Protein AF-A0A9E0T9X6-F1 (afdb_monomer)

Structure (mmCIF, N/CA/C/O backbone):
data_AF-A0A9E0T9X6-F1
#
_entry.id   AF-A0A9E0T9X6-F1
#
loop_
_atom_site.group_PDB
_atom_site.id
_atom_site.type_symbol
_atom_site.label_atom_id
_atom_site.label_alt_id
_atom_site.label_comp_id
_atom_site.label_asym_id
_atom_site.label_entity_id
_atom_site.label_seq_id
_atom_site.pdbx_PDB_ins_code
_atom_site.Cartn_x
_atom_site.Cartn_y
_atom_site.Cartn_z
_atom_site.occupancy
_atom_site.B_iso_or_equiv
_atom_site.auth_seq_id
_atom_site.auth_comp_id
_atom_site.auth_asym_id
_atom_site.auth_atom_id
_atom_site.pdbx_PDB_model_num
ATOM 1 N N . MET A 1 1 ? 18.182 -16.995 30.770 1.00 39.44 1 MET A N 1
ATOM 2 C CA . MET A 1 1 ? 18.460 -16.078 29.647 1.00 39.44 1 MET A CA 1
ATOM 3 C C . MET A 1 1 ? 17.198 -15.275 29.392 1.00 39.44 1 MET A C 1
ATOM 5 O O . MET A 1 1 ? 16.194 -15.858 29.012 1.00 39.44 1 MET A O 1
ATOM 9 N N . THR A 1 2 ? 17.196 -13.988 29.729 1.00 40.25 2 THR A N 1
ATOM 10 C CA . THR A 1 2 ? 16.055 -13.091 29.504 1.00 40.25 2 THR A CA 1
ATOM 11 C C . THR A 1 2 ? 16.135 -12.575 28.075 1.00 40.25 2 THR A C 1
ATOM 13 O O . THR A 1 2 ? 17.010 -11.773 27.759 1.00 40.25 2 THR A O 1
ATOM 16 N N . THR A 1 3 ? 15.275 -13.088 27.198 1.00 48.16 3 THR A N 1
ATOM 17 C CA . THR A 1 3 ? 15.174 -12.624 25.814 1.00 48.16 3 THR A CA 1
ATOM 18 C C . THR A 1 3 ? 14.719 -11.170 25.811 1.00 48.16 3 THR A C 1
ATOM 20 O O . THR A 1 3 ? 13.566 -10.868 26.116 1.00 48.16 3 THR A O 1
ATOM 23 N N . THR A 1 4 ? 15.639 -10.269 25.481 1.00 48.22 4 THR A N 1
ATOM 24 C CA . THR A 1 4 ? 15.338 -8.887 25.117 1.00 48.22 4 THR A CA 1
ATOM 25 C C . THR A 1 4 ? 14.407 -8.914 23.909 1.00 48.22 4 THR A C 1
ATOM 27 O O . THR A 1 4 ? 14.817 -9.293 22.813 1.00 48.22 4 THR A O 1
ATOM 30 N N . LEU A 1 5 ? 13.143 -8.539 24.112 1.00 52.91 5 LEU A N 1
ATOM 31 C CA . LEU A 1 5 ? 12.238 -8.164 23.030 1.00 52.91 5 LEU A CA 1
ATOM 32 C C . LEU A 1 5 ? 12.845 -6.936 22.359 1.00 52.91 5 LEU A C 1
ATOM 34 O O . LEU A 1 5 ? 12.770 -5.822 22.874 1.00 52.91 5 LEU A O 1
ATOM 38 N N . GL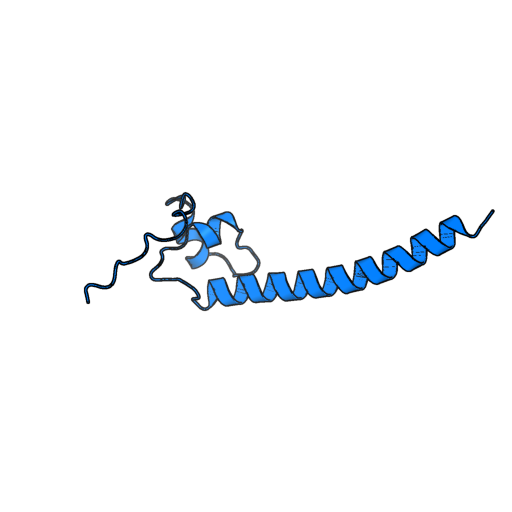N A 1 6 ? 13.525 -7.180 21.245 1.00 46.97 6 GLN A N 1
ATOM 39 C CA . GLN A 1 6 ? 14.058 -6.156 20.371 1.00 46.97 6 GLN A CA 1
ATOM 40 C C . GLN A 1 6 ? 12.896 -5.265 19.933 1.00 46.97 6 GLN A C 1
ATOM 42 O O . GLN A 1 6 ? 12.006 -5.704 19.205 1.00 46.97 6 GLN A O 1
ATOM 47 N N . THR A 1 7 ? 12.890 -4.039 20.455 1.00 45.28 7 THR A N 1
ATOM 48 C CA . THR A 1 7 ? 11.937 -2.980 20.138 1.00 45.28 7 THR A CA 1
ATOM 49 C C . THR A 1 7 ? 11.744 -2.923 18.632 1.00 45.28 7 THR A C 1
ATOM 51 O O . THR A 1 7 ? 12.699 -2.712 17.883 1.00 45.28 7 THR A O 1
ATOM 54 N N . SER A 1 8 ? 10.502 -3.180 18.221 1.00 51.41 8 SER A N 1
ATOM 55 C CA . SER A 1 8 ? 10.019 -3.179 16.846 1.00 51.41 8 SER A CA 1
ATOM 56 C C . SER A 1 8 ? 10.669 -2.062 16.038 1.00 51.41 8 SER A C 1
ATOM 58 O O . SER A 1 8 ? 10.609 -0.898 16.445 1.00 51.41 8 SER A O 1
ATOM 60 N N . VAL A 1 9 ? 11.265 -2.427 14.901 1.00 49.22 9 VAL A N 1
ATOM 61 C CA . VAL A 1 9 ? 11.700 -1.499 13.854 1.00 49.22 9 VAL A CA 1
ATOM 62 C C . VAL A 1 9 ? 10.581 -0.480 13.667 1.00 49.22 9 VAL A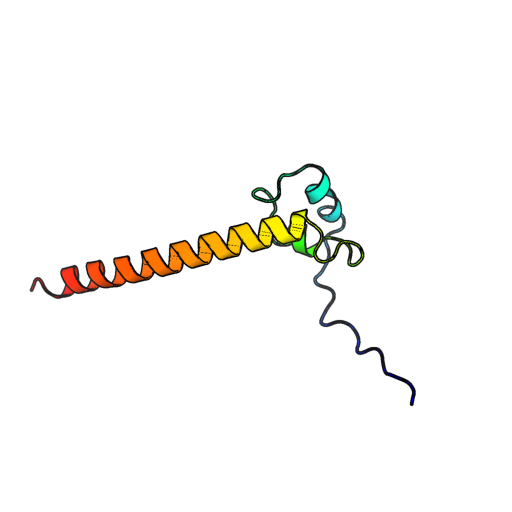 C 1
ATOM 64 O O . VAL A 1 9 ? 9.482 -0.874 13.299 1.00 49.22 9 VAL A O 1
ATOM 67 N N . ALA A 1 10 ? 10.861 0.764 14.068 1.00 45.53 10 ALA A N 1
ATOM 68 C CA . ALA A 1 10 ? 10.021 1.956 14.016 1.00 45.53 10 ALA A CA 1
ATOM 69 C C . ALA A 1 10 ? 8.536 1.690 13.728 1.00 45.53 10 ALA A C 1
ATOM 71 O O . ALA A 1 10 ? 8.174 1.416 12.587 1.00 45.53 10 ALA A O 1
ATOM 72 N N . ALA A 1 11 ? 7.675 1.861 14.736 1.00 53.88 11 ALA A N 1
ATOM 73 C CA . ALA A 1 11 ? 6.246 2.044 14.515 1.00 53.88 11 ALA A CA 1
ATOM 74 C C . ALA A 1 11 ? 6.064 3.148 13.459 1.00 53.88 11 ALA A C 1
ATOM 76 O O . ALA A 1 11 ? 6.154 4.340 13.767 1.00 53.88 11 ALA A O 1
ATOM 77 N N . ALA A 1 12 ? 5.894 2.749 12.194 1.00 58.38 12 ALA A N 1
ATOM 78 C CA . ALA A 1 12 ? 5.498 3.635 11.119 1.00 58.38 12 ALA A CA 1
ATOM 79 C C . ALA A 1 12 ? 4.290 4.392 11.658 1.00 58.38 12 ALA A C 1
ATOM 81 O O . ALA A 1 12 ? 3.408 3.760 12.238 1.00 58.38 12 ALA A O 1
ATOM 82 N N . LYS A 1 13 ? 4.302 5.728 11.595 1.00 63.56 13 LYS A N 1
ATOM 83 C CA . LYS A 1 13 ? 3.244 6.556 12.185 1.00 63.56 13 LYS A CA 1
ATOM 84 C C . LYS A 1 13 ? 1.896 6.069 11.645 1.00 63.56 13 LYS A C 1
ATOM 86 O O . LYS A 1 13 ? 1.551 6.364 10.506 1.00 63.56 13 LYS A O 1
ATOM 91 N N . LYS A 1 14 ? 1.181 5.268 12.438 1.00 69.38 14 LYS A N 1
ATOM 92 C CA . LYS A 1 14 ? -0.094 4.679 12.043 1.00 69.38 14 LYS A CA 1
ATOM 93 C C . LYS A 1 14 ? -1.131 5.760 12.203 1.00 69.38 14 LYS A C 1
ATOM 95 O O . LYS A 1 14 ? -1.394 6.180 13.326 1.00 69.38 14 LYS A O 1
ATOM 100 N N . ASP A 1 15 ? -1.680 6.227 11.093 1.00 79.94 15 ASP A N 1
ATOM 101 C CA . ASP A 1 15 ? -2.727 7.234 11.133 1.00 79.94 15 ASP A CA 1
ATOM 102 C C . ASP A 1 15 ? -4.044 6.555 11.552 1.00 79.94 15 ASP A C 1
ATOM 104 O O . ASP A 1 15 ? -4.622 5.800 10.761 1.00 79.94 15 ASP A O 1
ATOM 108 N N . PRO A 1 16 ? -4.562 6.769 12.781 1.00 78.62 16 PRO A N 1
ATOM 109 C CA . PRO A 1 16 ? -5.690 5.983 13.294 1.00 78.62 16 PRO A CA 1
ATOM 110 C C . PRO A 1 16 ? -6.973 6.191 12.481 1.00 78.62 16 PRO A C 1
ATOM 112 O O . PRO A 1 16 ? -7.868 5.349 12.484 1.00 78.62 16 PRO A O 1
ATOM 115 N N . LYS A 1 17 ? -7.051 7.312 11.754 1.00 83.31 17 LYS A N 1
ATOM 116 C CA . LYS A 1 17 ? -8.159 7.650 10.856 1.00 83.31 17 LYS A CA 1
ATOM 117 C C . LYS A 1 17 ? -8.217 6.743 9.624 1.00 83.31 17 LYS A C 1
ATOM 119 O O . LYS A 1 17 ? -9.301 6.531 9.097 1.00 83.31 17 LYS A O 1
ATOM 124 N N . LEU A 1 18 ? -7.079 6.202 9.185 1.00 85.06 18 LEU A N 1
ATOM 125 C CA . LEU A 1 18 ? -6.974 5.328 8.011 1.00 85.06 18 LEU A CA 1
ATOM 126 C C . LEU A 1 18 ? -7.064 3.839 8.376 1.00 85.06 18 LEU A C 1
ATOM 128 O O . LEU A 1 18 ? -7.408 3.011 7.534 1.00 85.06 18 LEU A O 1
ATOM 132 N N . ALA A 1 19 ? -6.844 3.504 9.651 1.00 82.31 19 ALA A N 1
ATOM 133 C CA . ALA A 1 19 ? -6.786 2.138 10.173 1.00 82.31 19 ALA A CA 1
ATOM 134 C C . ALA A 1 19 ? -8.083 1.322 10.029 1.00 82.31 19 ALA A C 1
ATOM 136 O O . ALA A 1 19 ? -8.067 0.126 10.299 1.00 82.31 19 ALA A O 1
ATOM 137 N N . ASN A 1 20 ? -9.208 1.932 9.644 1.00 88.25 20 ASN A N 1
ATOM 138 C CA . ASN A 1 20 ? -10.477 1.230 9.422 1.00 88.25 20 ASN A CA 1
ATOM 139 C C . ASN A 1 20 ? -10.898 1.172 7.948 1.00 88.25 20 ASN A C 1
ATOM 141 O O . ASN A 1 20 ? -11.821 0.427 7.624 1.00 88.25 20 ASN A O 1
ATOM 145 N N . ASN A 1 21 ? -10.221 1.893 7.050 1.00 88.06 21 ASN A N 1
ATOM 146 C CA . ASN A 1 21 ? -10.620 1.982 5.642 1.00 88.06 21 ASN A CA 1
ATOM 147 C C . ASN A 1 21 ? -10.525 0.630 4.926 1.00 88.06 21 ASN A C 1
ATOM 149 O O . ASN A 1 21 ? -11.344 0.328 4.064 1.00 88.06 21 ASN A O 1
ATOM 153 N N . TRP A 1 22 ? -9.593 -0.232 5.341 1.00 87.62 22 TRP A N 1
ATOM 154 C CA . TRP A 1 22 ? -9.476 -1.600 4.830 1.00 87.62 22 TRP A CA 1
ATOM 155 C C . TRP A 1 22 ? -10.728 -2.443 5.069 1.00 87.62 22 TRP A C 1
ATOM 157 O O . TRP A 1 22 ? -10.976 -3.383 4.321 1.00 87.62 22 TRP A O 1
ATOM 167 N N . LYS A 1 23 ? -11.562 -2.130 6.065 1.00 87.44 23 LYS A N 1
ATOM 168 C CA . LYS A 1 23 ? -12.787 -2.902 6.320 1.00 87.44 23 LYS A CA 1
ATOM 169 C C . LYS A 1 23 ? -13.822 -2.688 5.219 1.00 87.44 23 LYS A C 1
ATOM 171 O O . LYS A 1 23 ? -14.481 -3.647 4.827 1.00 87.44 23 LYS A O 1
ATOM 176 N N . THR A 1 24 ? -13.919 -1.470 4.694 1.00 89.12 24 THR A N 1
ATOM 177 C CA . THR A 1 24 ? -14.923 -1.081 3.694 1.00 89.12 24 THR A CA 1
ATOM 178 C C . THR A 1 24 ? -14.395 -1.111 2.264 1.00 89.12 24 THR A C 1
ATOM 180 O O . THR A 1 24 ? -15.156 -1.437 1.359 1.00 89.12 24 THR A O 1
ATOM 183 N N . LYS A 1 25 ? -13.108 -0.816 2.051 1.00 87.19 25 LYS A N 1
ATOM 184 C CA . LYS A 1 25 ? -12.476 -0.833 0.727 1.00 87.19 25 LYS A CA 1
ATOM 185 C C . LYS A 1 25 ? -12.052 -2.236 0.293 1.00 87.19 25 LYS A C 1
ATOM 187 O O . LYS A 1 25 ? -11.799 -3.125 1.123 1.00 87.19 25 LYS A O 1
ATOM 19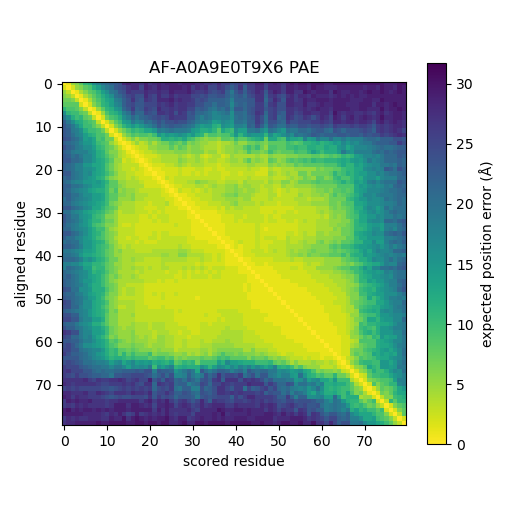2 N N . SER A 1 26 ? -11.973 -2.433 -1.021 1.00 86.38 26 SER A N 1
ATOM 193 C CA . SER A 1 26 ? -11.350 -3.619 -1.609 1.00 86.38 26 SER A CA 1
ATOM 194 C C . SER A 1 26 ? -9.822 -3.554 -1.479 1.00 86.38 26 SER A C 1
ATOM 196 O O . SER A 1 26 ? -9.251 -2.498 -1.219 1.00 86.38 26 SER A O 1
ATOM 198 N N . ALA A 1 27 ? -9.146 -4.696 -1.626 1.00 83.50 27 ALA A N 1
ATOM 199 C CA . ALA A 1 27 ? -7.692 -4.761 -1.462 1.00 83.50 27 ALA A CA 1
ATOM 200 C C . ALA A 1 27 ? -6.912 -4.010 -2.555 1.00 83.50 27 ALA A C 1
ATOM 202 O O . ALA A 1 27 ? -5.777 -3.609 -2.325 1.00 83.50 27 ALA A O 1
ATOM 203 N N . GLU A 1 28 ? -7.524 -3.816 -3.720 1.00 85.44 28 GLU A N 1
ATOM 204 C CA . GLU A 1 28 ? -6.952 -3.110 -4.873 1.00 85.44 28 GLU A CA 1
ATOM 205 C C . GLU A 1 28 ? -7.071 -1.585 -4.725 1.00 85.44 28 GLU A C 1
ATOM 207 O O . GLU A 1 28 ? -6.246 -0.840 -5.239 1.00 85.44 28 GLU A O 1
ATOM 212 N N . GLU A 1 29 ? -8.070 -1.117 -3.973 1.00 87.19 29 GLU A N 1
ATOM 213 C CA . GLU A 1 29 ? -8.314 0.305 -3.691 1.00 87.19 29 GLU A CA 1
ATOM 214 C C . GLU A 1 29 ? -7.611 0.797 -2.420 1.00 87.19 29 GLU A C 1
ATOM 216 O O . GLU A 1 29 ? -7.742 1.968 -2.040 1.00 87.19 29 GLU A O 1
ATOM 221 N N . LEU A 1 30 ? -6.916 -0.100 -1.717 1.00 88.81 30 LEU A N 1
ATOM 222 C CA . LEU A 1 30 ? -6.142 0.268 -0.545 1.00 88.81 30 LEU A CA 1
ATOM 223 C C . LEU A 1 30 ? -4.870 0.997 -0.953 1.00 88.81 30 LEU A C 1
ATOM 225 O O . LEU A 1 30 ? -4.174 0.613 -1.886 1.00 88.81 30 LEU A O 1
ATOM 229 N N . SER A 1 31 ? -4.545 2.034 -0.195 1.00 89.75 31 SER A N 1
ATOM 230 C CA . SER A 1 31 ? -3.266 2.728 -0.289 1.00 89.75 31 SER A CA 1
ATOM 231 C C . SER A 1 31 ? -2.244 2.169 0.698 1.00 89.75 31 SER A C 1
ATOM 233 O O . SER A 1 31 ? -2.584 1.622 1.749 1.00 89.75 31 SER A O 1
ATOM 235 N N . ASP A 1 32 ? -0.965 2.397 0.409 1.00 87.25 32 ASP A N 1
ATOM 236 C CA . ASP A 1 32 ? 0.156 2.054 1.290 1.00 87.25 32 ASP A CA 1
ATOM 237 C C . ASP A 1 32 ? -0.029 2.610 2.703 1.00 87.25 32 ASP A C 1
ATOM 239 O O . ASP A 1 32 ? 0.223 1.914 3.682 1.00 87.25 32 ASP A O 1
ATOM 243 N N . ALA A 1 33 ? -0.513 3.850 2.815 1.00 88.31 33 ALA A N 1
ATOM 244 C CA . ALA A 1 33 ? -0.762 4.503 4.095 1.00 88.31 33 ALA A CA 1
ATOM 245 C C . ALA A 1 33 ? -1.883 3.814 4.888 1.00 88.31 33 ALA A C 1
ATOM 247 O O . ALA A 1 33 ? -1.776 3.672 6.104 1.00 88.31 33 ALA A O 1
ATOM 248 N N . GLU A 1 34 ? -2.936 3.350 4.210 1.00 88.00 34 GLU A N 1
ATOM 249 C CA . GLU A 1 34 ? -4.025 2.600 4.842 1.00 88.00 34 GLU A CA 1
ATOM 250 C C . GLU A 1 34 ? -3.557 1.221 5.312 1.00 88.00 34 GLU A C 1
ATOM 252 O O . GLU A 1 34 ? -3.912 0.814 6.416 1.00 88.00 34 G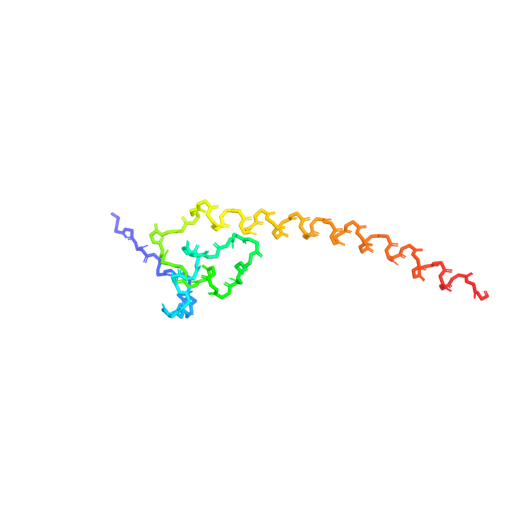LU A O 1
ATOM 257 N N . VAL A 1 35 ? -2.718 0.536 4.528 1.00 88.69 35 VAL A N 1
ATOM 258 C CA . VAL A 1 35 ? -2.126 -0.763 4.894 1.00 88.69 35 VAL A CA 1
ATOM 259 C C . VAL A 1 35 ? -1.144 -0.619 6.059 1.00 88.69 35 VAL A C 1
ATOM 261 O O . VAL A 1 35 ? -1.184 -1.424 6.989 1.00 88.69 35 VAL A O 1
ATOM 264 N N . LEU A 1 36 ? -0.315 0.429 6.065 1.00 88.06 36 LEU A N 1
ATOM 265 C CA . LEU A 1 36 ? 0.603 0.750 7.167 1.00 88.06 36 LEU A CA 1
ATOM 266 C C . LEU A 1 36 ? -0.134 1.150 8.451 1.00 88.06 36 LEU A C 1
ATOM 268 O O . LEU A 1 36 ? 0.345 0.866 9.549 1.00 88.06 36 LEU A O 1
ATOM 272 N N . ALA A 1 37 ? -1.298 1.791 8.328 1.00 88.38 37 ALA A N 1
ATOM 273 C CA . ALA A 1 37 ? -2.131 2.176 9.462 1.00 88.38 37 ALA A CA 1
ATOM 274 C C . ALA A 1 37 ? -2.878 0.995 10.105 1.00 88.38 37 ALA A C 1
ATOM 276 O O . ALA A 1 37 ? -3.472 1.169 11.171 1.00 88.38 37 ALA A O 1
ATOM 277 N N . MET A 1 38 ? -2.858 -0.200 9.503 1.00 88.75 38 MET A N 1
ATOM 278 C CA . MET A 1 38 ? -3.518 -1.374 10.074 1.00 88.75 38 MET A CA 1
ATOM 279 C C . MET A 1 38 ? -2.890 -1.770 11.426 1.00 88.75 38 MET A C 1
ATOM 281 O O . MET A 1 38 ? -1.671 -1.664 11.622 1.00 88.75 38 MET A O 1
ATOM 285 N N . PRO A 1 39 ? -3.707 -2.207 12.400 1.00 87.19 39 PRO A N 1
ATOM 286 C CA . PRO A 1 39 ? -3.204 -2.626 13.703 1.00 87.19 39 PRO A CA 1
ATOM 287 C C . PRO A 1 39 ? -2.334 -3.882 13.571 1.00 87.19 39 PRO A C 1
ATOM 289 O O . PRO A 1 39 ? -2.549 -4.704 12.686 1.00 87.19 39 PRO A O 1
ATOM 292 N N . ASP A 1 40 ? -1.360 -4.051 14.468 1.00 85.06 40 ASP A N 1
ATOM 293 C CA . ASP A 1 40 ? -0.419 -5.184 14.398 1.00 85.06 40 ASP A CA 1
ATOM 294 C C . ASP A 1 40 ? -1.110 -6.541 14.585 1.00 85.06 40 ASP A C 1
ATOM 296 O O . ASP A 1 40 ? -0.655 -7.547 14.053 1.00 85.06 40 ASP A O 1
ATOM 300 N N . SER A 1 41 ? -2.251 -6.566 15.281 1.00 87.19 41 SER A N 1
ATOM 301 C CA . SER A 1 41 ? -3.104 -7.755 15.404 1.00 87.19 41 SER A CA 1
ATOM 302 C C . SER A 1 41 ? -3.679 -8.239 14.070 1.00 87.19 41 SER A C 1
ATOM 304 O O . SER A 1 41 ? -4.095 -9.385 13.970 1.00 87.19 41 SER A O 1
ATOM 306 N N . GLU A 1 42 ? -3.726 -7.363 13.067 1.00 87.75 42 GLU A N 1
ATOM 307 C CA . GLU A 1 42 ? -4.239 -7.629 11.718 1.00 87.75 42 GLU A CA 1
ATOM 308 C C . GLU A 1 42 ? -3.104 -7.811 10.699 1.00 87.75 42 GLU A C 1
ATOM 310 O O . GLU A 1 42 ? -3.339 -7.801 9.487 1.00 87.75 42 GLU A O 1
ATOM 315 N N . TYR A 1 43 ? -1.862 -7.953 11.175 1.00 88.44 43 TYR A N 1
ATOM 316 C CA . TYR A 1 43 ? -0.702 -8.165 10.322 1.00 88.44 43 TYR A CA 1
ATOM 317 C C . TYR A 1 43 ? -0.876 -9.421 9.457 1.00 88.44 43 TYR A C 1
ATOM 319 O O . TYR A 1 43 ? -1.142 -10.513 9.954 1.00 88.44 43 TYR A O 1
ATOM 327 N N . MET A 1 44 ? -0.697 -9.246 8.148 1.00 90.69 44 MET A N 1
ATOM 328 C CA . MET A 1 44 ? -0.832 -10.267 7.105 1.00 90.69 44 MET A CA 1
ATOM 329 C C . MET A 1 44 ? -2.203 -10.948 7.036 1.00 90.69 44 MET A C 1
ATOM 331 O O . MET A 1 44 ? -2.307 -12.097 6.606 1.00 90.69 44 MET A O 1
ATOM 335 N N . ASN A 1 45 ? -3.272 -10.228 7.383 1.00 91.44 45 ASN A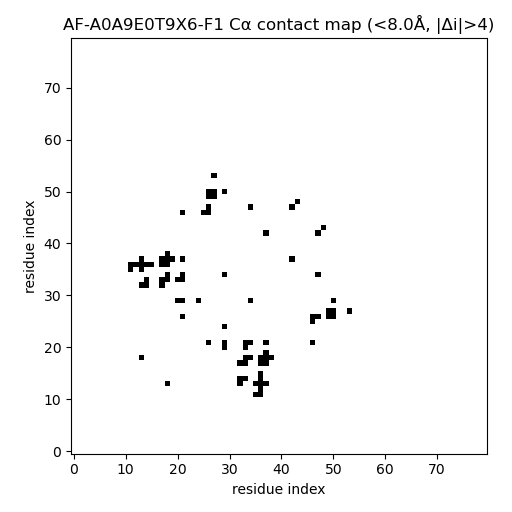 N 1
ATOM 336 C CA . ASN A 1 45 ? -4.626 -10.695 7.100 1.00 91.44 45 ASN A CA 1
ATOM 337 C C . ASN A 1 45 ? -4.911 -10.772 5.584 1.00 91.44 45 ASN A C 1
ATOM 339 O O . ASN A 1 45 ? -4.160 -10.253 4.749 1.00 91.44 45 ASN A O 1
ATOM 343 N N . ASP A 1 46 ? -6.031 -11.395 5.213 1.00 92.06 46 ASP A N 1
ATOM 344 C CA . ASP A 1 46 ? -6.383 -11.651 3.810 1.00 92.06 46 ASP A CA 1
ATOM 345 C C . ASP A 1 46 ? 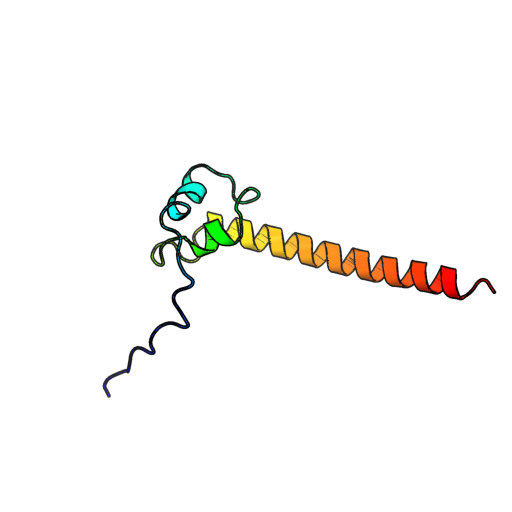-6.388 -10.392 2.933 1.00 92.06 46 ASP A C 1
ATOM 347 O O . ASP A 1 46 ? -6.016 -10.452 1.756 1.00 92.06 46 ASP A O 1
ATOM 351 N N . LYS A 1 47 ? -6.755 -9.237 3.504 1.00 91.44 47 LYS A N 1
ATOM 352 C CA . LYS A 1 47 ? -6.786 -7.958 2.786 1.00 91.44 47 LYS A CA 1
ATOM 353 C C . LYS A 1 47 ? -5.386 -7.416 2.515 1.00 91.44 47 LYS A C 1
ATOM 355 O O . LYS A 1 47 ? -5.108 -7.039 1.378 1.00 91.44 47 LYS A O 1
ATOM 360 N N . GLN A 1 48 ? -4.493 -7.430 3.509 1.00 91.25 48 GLN A N 1
ATOM 361 C CA . GLN A 1 48 ? -3.087 -7.061 3.296 1.00 91.25 48 GLN A CA 1
ATOM 362 C C . GLN A 1 48 ? -2.420 -8.001 2.294 1.00 91.25 48 GLN A C 1
ATOM 364 O O . GLN A 1 48 ? -1.706 -7.556 1.398 1.00 91.25 48 GLN A O 1
ATOM 369 N N . MET A 1 49 ? -2.696 -9.301 2.400 1.00 94.12 49 MET A N 1
ATOM 370 C CA . MET A 1 49 ? -2.168 -10.298 1.474 1.00 94.12 49 MET A CA 1
ATOM 371 C C . MET A 1 49 ? -2.639 -10.072 0.043 1.00 94.12 49 MET A C 1
ATOM 373 O O . MET A 1 49 ? -1.836 -10.160 -0.884 1.00 94.12 49 MET A O 1
ATOM 377 N N . ALA A 1 50 ? -3.916 -9.752 -0.157 1.00 93.81 50 ALA A N 1
ATOM 378 C CA . ALA A 1 50 ? -4.439 -9.414 -1.474 1.00 93.81 50 ALA A CA 1
ATOM 379 C C . ALA A 1 50 ? -3.799 -8.134 -2.040 1.00 93.81 50 ALA A C 1
ATOM 381 O O . ALA A 1 50 ? -3.384 -8.139 -3.197 1.00 93.81 50 ALA A O 1
ATOM 382 N N . PHE A 1 51 ? -3.619 -7.097 -1.216 1.00 93.81 51 PHE A N 1
ATOM 383 C CA . PHE A 1 51 ? -2.938 -5.860 -1.608 1.00 93.81 51 PHE A CA 1
ATOM 384 C C . PHE A 1 51 ? -1.490 -6.114 -2.061 1.00 93.81 51 PHE A C 1
ATOM 386 O O . PHE A 1 51 ? -1.084 -5.696 -3.147 1.00 93.81 51 PHE A O 1
ATOM 393 N N . PHE A 1 52 ? -0.708 -6.861 -1.275 1.00 94.06 52 PHE A N 1
ATOM 394 C CA . PHE A 1 52 ? 0.674 -7.175 -1.645 1.00 94.06 52 PHE A CA 1
ATOM 395 C C . PHE A 1 52 ? 0.755 -8.087 -2.870 1.00 94.06 52 PHE A C 1
ATOM 397 O O . PHE A 1 52 ? 1.617 -7.876 -3.719 1.00 94.06 52 PHE A O 1
A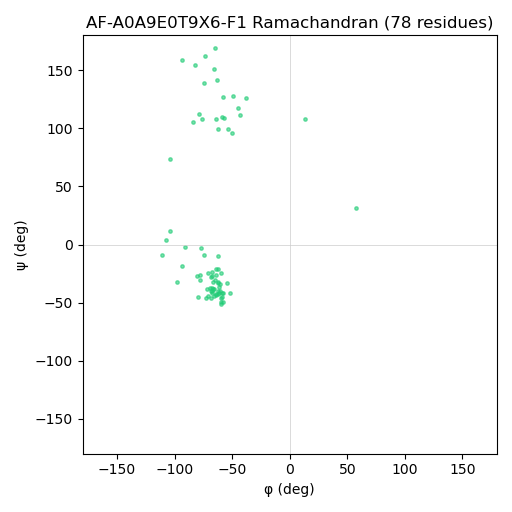TOM 404 N N . ARG A 1 53 ? -0.154 -9.062 -3.016 1.00 94.69 53 ARG A N 1
ATOM 405 C CA . ARG A 1 53 ? -0.241 -9.874 -4.240 1.00 94.69 53 ARG A CA 1
ATOM 406 C C . ARG A 1 53 ? -0.489 -9.007 -5.471 1.00 94.69 53 ARG A C 1
ATOM 408 O O . ARG A 1 53 ? 0.203 -9.192 -6.467 1.00 94.69 53 ARG A O 1
ATOM 415 N N . HIS A 1 54 ? -1.420 -8.056 -5.393 1.00 92.94 54 HIS A N 1
ATOM 416 C CA . HIS A 1 54 ? -1.701 -7.128 -6.487 1.00 92.94 54 HIS A CA 1
ATOM 417 C C . HIS A 1 54 ? -0.451 -6.327 -6.877 1.00 92.94 54 HIS A C 1
ATOM 419 O O . HIS A 1 54 ? -0.039 -6.355 -8.036 1.00 92.94 54 HIS A O 1
ATOM 425 N N . LYS A 1 55 ? 0.232 -5.728 -5.893 1.00 91.19 55 LYS A N 1
ATOM 426 C CA . LYS A 1 55 ? 1.488 -4.998 -6.118 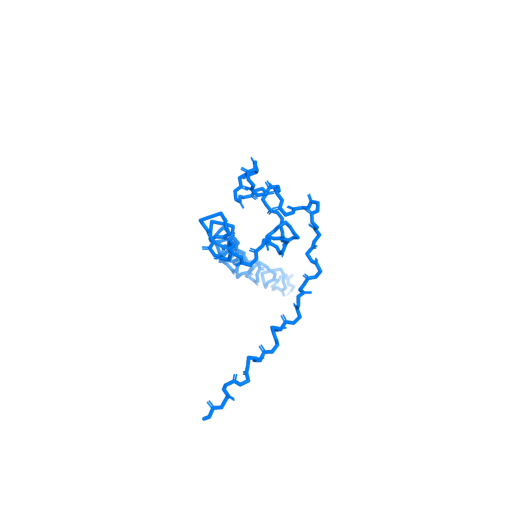1.00 91.19 55 LYS A CA 1
ATOM 427 C C . LYS A 1 55 ? 2.593 -5.845 -6.740 1.00 91.19 55 LYS A C 1
ATOM 429 O O . LYS A 1 55 ? 3.305 -5.369 -7.615 1.00 91.19 55 LYS A O 1
ATOM 434 N N . LEU A 1 56 ? 2.759 -7.091 -6.295 1.00 95.00 56 LEU A N 1
ATOM 435 C CA . LEU A 1 56 ? 3.775 -7.991 -6.846 1.00 95.00 56 LEU A CA 1
ATOM 436 C C . LEU A 1 56 ? 3.476 -8.364 -8.301 1.00 95.00 56 LEU A C 1
ATOM 438 O O . LEU A 1 56 ? 4.397 -8.451 -9.110 1.00 95.00 56 LEU A O 1
ATOM 442 N N . VAL A 1 57 ? 2.201 -8.568 -8.646 1.00 94.56 57 VAL A N 1
ATOM 443 C CA . VAL A 1 57 ? 1.782 -8.824 -10.031 1.00 94.56 57 VAL A CA 1
ATOM 444 C C . VAL A 1 57 ? 2.022 -7.595 -10.907 1.00 94.56 57 VAL A C 1
ATOM 446 O O . VAL A 1 57 ? 2.577 -7.746 -11.994 1.00 94.56 57 VAL A O 1
ATOM 449 N N . GLN A 1 58 ? 1.676 -6.397 -10.425 1.00 91.00 58 GLN A N 1
ATOM 450 C CA . GLN A 1 58 ? 1.969 -5.141 -11.123 1.00 91.00 58 GLN A CA 1
ATOM 451 C C . GLN A 1 58 ? 3.470 -4.960 -11.338 1.00 91.00 58 GLN A C 1
ATOM 453 O O . GLN A 1 58 ? 3.899 -4.820 -12.475 1.00 91.00 58 GLN A O 1
ATOM 458 N N . LEU A 1 59 ? 4.281 -5.094 -10.285 1.00 93.44 59 LEU A N 1
ATOM 459 C CA . LEU A 1 59 ? 5.734 -4.962 -10.386 1.00 93.44 59 LEU A CA 1
ATOM 460 C C . LEU A 1 59 ? 6.328 -5.958 -11.387 1.00 93.44 59 LEU A C 1
ATOM 462 O O . LEU A 1 59 ? 7.195 -5.601 -12.180 1.00 93.44 59 LEU A O 1
ATOM 466 N N . LYS A 1 60 ? 5.848 -7.207 -11.384 1.00 91.75 60 LYS A N 1
ATOM 467 C CA . LYS A 1 60 ? 6.252 -8.202 -12.381 1.00 91.75 60 LYS A CA 1
ATOM 468 C C . LYS A 1 60 ? 5.907 -7.736 -13.799 1.00 91.75 60 LYS A C 1
ATOM 470 O O . LYS A 1 60 ? 6.741 -7.868 -14.692 1.00 91.75 60 LYS A O 1
ATOM 475 N N . GLN A 1 61 ? 4.696 -7.227 -14.016 1.00 91.50 61 GLN A N 1
ATOM 476 C CA . GLN A 1 61 ? 4.271 -6.731 -15.325 1.00 91.50 61 GLN A CA 1
ATOM 477 C C . GLN A 1 61 ? 5.104 -5.522 -15.766 1.00 91.50 61 GLN A C 1
ATOM 479 O O . GLN A 1 61 ? 5.566 -5.494 -16.903 1.00 91.50 61 GLN A O 1
ATOM 484 N N . ASP A 1 62 ? 5.366 -4.582 -14.862 1.00 89.56 62 ASP A N 1
ATOM 485 C CA . ASP A 1 62 ? 6.192 -3.404 -15.124 1.00 89.56 62 ASP A CA 1
ATOM 486 C C . ASP A 1 62 ? 7.628 -3.803 -15.478 1.00 89.56 62 ASP A C 1
ATOM 488 O O . ASP A 1 62 ? 8.197 -3.276 -16.427 1.00 89.56 62 ASP A O 1
ATOM 492 N N . MET A 1 63 ? 8.205 -4.802 -14.800 1.00 87.12 63 MET A N 1
ATOM 493 C CA . MET A 1 63 ? 9.517 -5.349 -15.169 1.00 87.12 63 MET A CA 1
ATOM 494 C C . MET A 1 63 ? 9.529 -5.934 -16.588 1.00 87.12 63 MET A C 1
ATOM 496 O O . MET A 1 63 ? 10.503 -5.745 -17.316 1.00 87.12 63 MET A O 1
ATOM 500 N N . HIS A 1 64 ? 8.463 -6.631 -16.996 1.00 83.19 64 HIS A N 1
ATOM 501 C CA . HIS A 1 64 ? 8.334 -7.135 -18.365 1.00 83.19 64 HIS A CA 1
ATOM 502 C C . HIS A 1 64 ? 8.171 -6.000 -19.387 1.00 83.19 64 HIS A C 1
ATOM 504 O O . HIS A 1 64 ? 8.779 -6.061 -20.455 1.00 83.19 64 HIS A O 1
ATOM 510 N N . ASN A 1 65 ? 7.401 -4.961 -19.057 1.00 80.88 65 ASN A N 1
ATOM 511 C CA . ASN A 1 65 ? 7.181 -3.806 -19.927 1.00 80.88 65 ASN A CA 1
ATOM 512 C C . ASN A 1 65 ? 8.459 -2.965 -20.089 1.00 80.88 65 ASN A C 1
ATOM 514 O O . ASN A 1 65 ? 8.847 -2.671 -21.216 1.00 80.88 65 ASN A O 1
ATOM 518 N N . ASN A 1 66 ? 9.168 -2.667 -18.995 1.00 74.06 66 ASN A N 1
ATOM 519 C CA . ASN A 1 66 ? 10.439 -1.928 -19.007 1.00 74.06 66 ASN A CA 1
ATOM 520 C C . ASN A 1 66 ? 11.523 -2.666 -19.810 1.00 74.06 66 ASN A C 1
ATOM 522 O O . ASN A 1 66 ? 12.325 -2.052 -20.519 1.00 74.06 66 ASN A O 1
ATOM 526 N N . ALA A 1 67 ? 11.539 -4.002 -19.739 1.00 69.88 67 ALA A N 1
ATOM 527 C CA . ALA A 1 67 ? 12.414 -4.813 -20.582 1.00 69.88 67 ALA A CA 1
ATOM 528 C C . ALA A 1 67 ? 12.093 -4.643 -22.080 1.00 69.88 67 ALA A C 1
ATOM 530 O O . ALA A 1 67 ? 13.010 -4.665 -22.898 1.00 69.88 67 ALA A O 1
ATOM 531 N N . GLY A 1 68 ? 10.822 -4.431 -22.438 1.00 60.81 68 GLY A N 1
ATOM 532 C CA . GLY A 1 68 ? 10.398 -4.080 -23.795 1.00 60.81 68 GLY A CA 1
ATOM 533 C C . GLY A 1 68 ? 10.792 -2.655 -24.194 1.00 60.81 68 GLY A C 1
ATOM 534 O O . GLY A 1 68 ? 11.350 -2.457 -25.270 1.00 60.81 68 GLY A O 1
ATOM 535 N N . GLU A 1 69 ? 10.606 -1.678 -23.308 1.00 57.94 69 GLU A N 1
ATOM 536 C CA . GLU A 1 69 ? 10.918 -0.261 -23.560 1.00 57.94 69 GLU A CA 1
ATOM 537 C C . GLU A 1 69 ? 12.413 -0.021 -23.832 1.00 57.94 69 GLU A C 1
ATOM 539 O O . GLU A 1 69 ? 12.787 0.814 -24.654 1.00 57.94 69 GLU A O 1
ATOM 544 N N . THR A 1 70 ? 13.287 -0.817 -23.209 1.00 56.91 70 THR A N 1
ATOM 545 C CA . THR A 1 70 ? 14.737 -0.771 -23.467 1.00 56.91 70 THR A CA 1
ATOM 546 C C . THR A 1 70 ? 15.077 -1.264 -24.883 1.00 56.91 70 THR A C 1
ATOM 548 O O . THR A 1 70 ? 16.067 -0.833 -25.469 1.00 56.91 70 THR A O 1
ATOM 551 N N . THR A 1 71 ? 14.250 -2.137 -25.476 1.00 55.75 71 THR A N 1
ATOM 552 C CA . THR A 1 71 ? 14.425 -2.564 -26.877 1.00 55.75 71 THR A CA 1
ATOM 553 C C . THR A 1 71 ? 13.928 -1.533 -27.887 1.00 55.75 71 THR A C 1
ATOM 555 O O . THR A 1 71 ? 14.449 -1.509 -29.001 1.00 55.75 71 THR A O 1
ATOM 558 N N . GLU A 1 72 ? 12.970 -0.675 -27.520 1.00 56.34 72 GLU A N 1
ATOM 559 C CA . GLU A 1 72 ? 12.514 0.430 -28.375 1.00 56.34 72 GLU A CA 1
ATOM 560 C C . GLU A 1 72 ? 13.472 1.623 -28.319 1.00 56.34 72 GLU A C 1
ATOM 562 O O . GLU A 1 72 ? 13.907 2.079 -29.373 1.00 56.34 72 GLU A O 1
ATOM 567 N N . HIS A 1 73 ? 13.935 2.035 -27.134 1.00 56.28 73 HIS A N 1
ATOM 568 C CA . HIS A 1 73 ? 14.932 3.111 -27.019 1.00 56.28 73 HIS A CA 1
ATOM 569 C C . HIS A 1 73 ? 16.263 2.771 -27.727 1.00 56.28 73 HIS A C 1
ATOM 571 O O . HIS A 1 73 ? 16.875 3.636 -28.344 1.00 56.28 73 HIS A O 1
ATOM 577 N N . LEU A 1 74 ? 16.690 1.499 -27.743 1.00 57.03 74 LEU A N 1
ATOM 578 C CA . LEU A 1 74 ? 17.858 1.065 -28.534 1.00 57.03 74 LEU A CA 1
ATOM 579 C C . LEU A 1 74 ? 17.604 1.050 -30.055 1.00 57.03 74 LEU A C 1
ATOM 581 O O . LEU A 1 74 ? 18.552 1.119 -30.841 1.00 57.03 74 LEU A O 1
ATOM 585 N N . ARG A 1 75 ? 16.345 0.929 -30.494 1.00 57.34 75 ARG A N 1
ATOM 586 C CA . ARG A 1 75 ? 15.975 1.032 -31.916 1.00 57.34 75 ARG A CA 1
ATOM 587 C C . ARG A 1 75 ? 15.927 2.481 -32.386 1.00 57.34 75 ARG A C 1
ATOM 589 O O . ARG A 1 75 ? 16.224 2.723 -33.550 1.00 57.34 75 ARG A O 1
ATOM 596 N N . GLU A 1 76 ? 15.599 3.423 -31.507 1.00 56.47 76 GLU A N 1
ATOM 597 C CA . GLU A 1 76 ? 15.655 4.856 -31.814 1.00 56.47 76 GLU A CA 1
ATOM 598 C C . GLU A 1 76 ? 17.106 5.365 -31.903 1.00 56.47 76 GLU A C 1
ATOM 600 O O . GLU A 1 76 ? 17.436 6.084 -32.843 1.00 56.47 76 GLU A O 1
ATOM 605 N N . ASP A 1 77 ? 18.011 4.889 -31.038 1.00 54.22 77 ASP A N 1
ATOM 606 C CA . ASP A 1 77 ? 19.440 5.268 -31.052 1.00 54.22 77 ASP A CA 1
ATOM 607 C C . ASP A 1 77 ? 20.283 4.591 -32.162 1.00 54.22 77 ASP A C 1
ATOM 609 O O . ASP A 1 77 ? 21.474 4.874 -32.300 1.00 54.22 77 ASP A O 1
ATOM 613 N N . THR A 1 78 ? 19.702 3.697 -32.973 1.00 49.59 78 THR A N 1
ATOM 614 C CA . THR A 1 78 ? 20.395 3.027 -34.100 1.00 49.59 78 THR A CA 1
ATOM 615 C C . THR A 1 78 ? 19.970 3.522 -35.485 1.00 49.59 78 THR A C 1
ATOM 617 O O . THR A 1 78 ? 20.470 3.016 -36.491 1.00 49.59 78 THR A O 1
ATOM 620 N N . VAL A 1 79 ? 19.100 4.535 -35.564 1.00 50.88 79 VAL A N 1
ATOM 621 C CA . VAL A 1 79 ? 18.776 5.235 -36.816 1.00 50.88 79 VAL A CA 1
ATOM 622 C C . VAL A 1 79 ? 19.480 6.595 -36.837 1.00 50.88 79 VAL A C 1
ATOM 624 O O . VAL A 1 79 ? 18.845 7.634 -36.675 1.00 50.88 79 VAL A O 1
ATOM 627 N N . VAL A 1 80 ? 20.800 6.579 -37.053 1.00 47.66 80 VAL A N 1
ATOM 628 C CA . VAL A 1 80 ? 21.599 7.715 -37.557 1.00 47.66 80 VAL A CA 1
ATOM 629 C C . VAL A 1 80 ? 22.680 7.191 -38.494 1.00 47.66 80 VAL A C 1
ATOM 631 O O . VAL A 1 80 ? 23.346 6.198 -38.123 1.00 47.66 80 VAL A O 1
#

Secondary structure (DSSP, 8-state):
--------S------TTTTTHHHHS-SSS--HHHHHTS-GGGTT-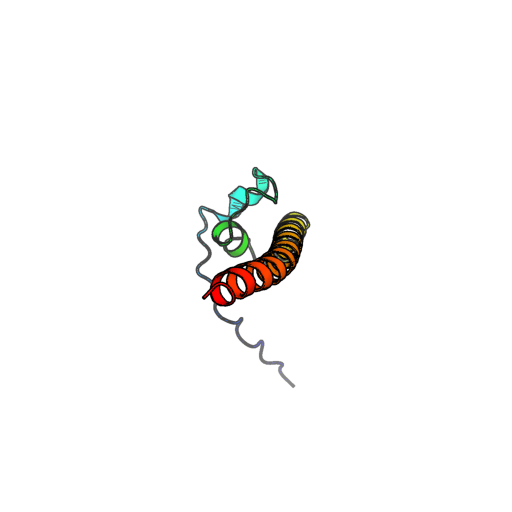HHHHHHHHHHHHHHHHHHHHHHHHHHHHHHHTT--

Sequence (80 aa):
MTTTLQTSVAAAKKDPKLANNWKTKSAEELSDAEVLAMPDSEYMNDKQMAFFRHKLVQLKQDMHNNAGETTEHLREDTVV

pLDDT: mean 76.18, std 17.49, range [39.44, 95.0]

Radius of gyration: 19.88 Å; Cα contacts (8 Å, |Δi|>4): 45; chains: 1; bounding box: 36×24×67 Å

Solvent-accessible surface area (backbone atoms only — not comparable to full-atom values): 4909 Å² total; per-residue (Å²): 134,85,82,76,78,75,76,69,82,69,81,64,86,51,46,74,87,35,39,58,49,70,79,80,45,56,40,86,76,56,47,72,68,36,63,60,13,40,55,77,95,56,64,79,34,74,53,56,46,47,30,52,51,51,50,52,54,49,52,53,49,49,54,56,48,51,60,49,52,57,58,49,57,57,55,60,77,64,73,121

Mean predicted aligned error: 12.1 Å

Foldseek 3Di:
DDDPPDPPDDLPPQDCVLQCVLVVDALCPDDPNSLSNHDPVCPPPPSNVSNVVVVVVVVVVVVVVVVVVVVVVVVVVPPD